Protein AF-A0A559MHY3-F1 (afdb_monomer_lite)

Sequence (145 aa):
MTWCYHDPTNRVDLQKSLLENWGFKCTCPVCTEEGFTGKDIKAQRNKHIAILNSTHKAEDTLFGQLNQLYGPPAKEVPRFEVYLACYKAAMYWLLSEFNLTLVLRFTKKALEALGFEIEGINESGGGKLVVRKRGVAVPELPRLW

pLDDT: mean 86.85, std 7.99, range [50.81, 94.81]

Organism: NCBI:txid215461

Structure (mmCIF, N/CA/C/O backbone):
data_AF-A0A559MHY3-F1
#
_entry.id   AF-A0A559MHY3-F1
#
loop_
_atom_site.group_PDB
_atom_site.id
_atom_site.type_symbol
_atom_site.label_atom_id
_atom_site.label_alt_id
_atom_site.label_comp_id
_atom_site.label_asym_id
_atom_site.label_entity_id
_atom_site.label_seq_id
_atom_site.pdbx_PDB_ins_code
_atom_site.Cartn_x
_atom_site.Cartn_y
_atom_site.Cartn_z
_atom_site.occupancy
_atom_site.B_iso_or_equiv
_atom_site.auth_seq_id
_atom_site.auth_comp_id
_atom_site.auth_asym_id
_atom_site.auth_atom_id
_atom_site.pdbx_PDB_model_num
ATOM 1 N N . MET A 1 1 ? -15.423 -12.630 -2.442 1.00 50.81 1 MET A N 1
ATOM 2 C CA . MET A 1 1 ? -14.836 -11.380 -2.967 1.00 50.81 1 MET A CA 1
ATOM 3 C C . MET A 1 1 ? -15.495 -10.250 -2.205 1.00 50.81 1 MET A C 1
ATOM 5 O O . MET A 1 1 ? -16.717 -10.208 -2.192 1.00 50.81 1 MET A O 1
ATOM 9 N N . THR A 1 2 ? -14.727 -9.436 -1.489 1.00 71.19 2 THR A N 1
ATOM 10 C CA . THR A 1 2 ? -15.275 -8.393 -0.609 1.00 71.19 2 THR A CA 1
ATOM 11 C C . THR A 1 2 ? -14.883 -7.041 -1.182 1.00 71.19 2 THR A C 1
ATOM 13 O O . THR A 1 2 ? -13.719 -6.845 -1.526 1.00 71.19 2 THR A O 1
ATOM 16 N N . TRP A 1 3 ? -15.852 -6.143 -1.330 1.00 77.38 3 TRP A N 1
ATOM 17 C CA . TRP A 1 3 ? -15.655 -4.823 -1.924 1.00 77.38 3 TRP A CA 1
ATOM 18 C C . TRP A 1 3 ? -15.380 -3.786 -0.835 1.00 77.38 3 TRP A C 1
ATOM 20 O O . TRP A 1 3 ? -15.936 -3.873 0.260 1.00 77.38 3 TRP A O 1
ATOM 30 N N . CYS A 1 4 ? -14.525 -2.808 -1.133 1.00 84.56 4 CYS A N 1
ATOM 31 C CA . CYS A 1 4 ? -14.375 -1.624 -0.295 1.00 84.56 4 CYS A CA 1
ATOM 32 C C . CYS A 1 4 ? -15.315 -0.535 -0.823 1.00 84.56 4 CYS A C 1
ATOM 34 O O . CYS A 1 4 ? -15.225 -0.165 -1.989 1.00 84.56 4 CYS A O 1
ATOM 36 N N . TYR A 1 5 ? -16.214 -0.031 0.024 1.00 85.94 5 TYR A N 1
ATOM 37 C CA . TYR A 1 5 ? -17.204 0.996 -0.344 1.00 85.94 5 TYR A CA 1
ATOM 38 C C . TYR A 1 5 ? -16.651 2.431 -0.289 1.00 85.94 5 TYR A C 1
ATOM 40 O O . TYR A 1 5 ? -17.396 3.402 -0.401 1.00 85.94 5 TYR A O 1
ATOM 48 N N . HIS A 1 6 ? -15.346 2.573 -0.077 1.00 87.00 6 HIS A N 1
ATOM 49 C CA . HIS A 1 6 ? -14.634 3.842 -0.017 1.00 87.00 6 HIS A CA 1
ATOM 50 C C . HIS A 1 6 ? -13.179 3.625 -0.448 1.00 87.00 6 HIS A C 1
ATOM 52 O O . HIS A 1 6 ? -12.722 2.482 -0.508 1.00 87.00 6 HIS A O 1
ATOM 58 N N . ASP A 1 7 ? -12.453 4.701 -0.741 1.00 85.81 7 ASP A N 1
ATOM 59 C CA . ASP A 1 7 ? -11.045 4.621 -1.124 1.00 85.81 7 ASP A CA 1
ATOM 60 C C . ASP A 1 7 ? -10.208 4.047 0.038 1.00 85.81 7 ASP A C 1
ATOM 62 O O . ASP A 1 7 ? -10.102 4.678 1.095 1.00 85.81 7 ASP A O 1
ATOM 66 N N . PRO A 1 8 ? -9.608 2.851 -0.116 1.00 85.56 8 PRO A N 1
ATOM 67 C CA . PRO A 1 8 ? -8.846 2.228 0.955 1.00 85.56 8 PRO A CA 1
ATOM 68 C C . PRO A 1 8 ? -7.450 2.848 1.142 1.00 85.56 8 PRO A C 1
ATOM 70 O O . PRO A 1 8 ? -6.751 2.478 2.086 1.00 85.56 8 PRO A O 1
ATOM 73 N N . THR A 1 9 ? -7.031 3.775 0.269 1.00 84.81 9 THR A N 1
ATOM 74 C CA . THR A 1 9 ? -5.782 4.539 0.417 1.00 84.81 9 THR A CA 1
ATOM 75 C C . THR A 1 9 ? -5.916 5.692 1.418 1.00 84.81 9 THR A C 1
ATOM 77 O O . THR A 1 9 ? -4.908 6.169 1.933 1.00 84.81 9 THR A O 1
ATOM 80 N N . ASN A 1 10 ? -7.143 6.102 1.765 1.00 84.38 10 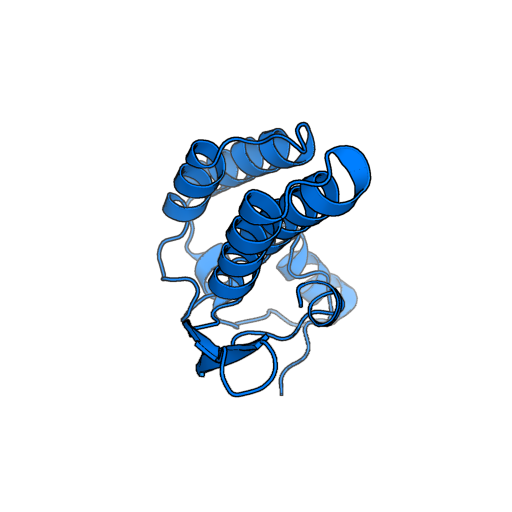ASN A N 1
ATOM 81 C CA . ASN A 1 10 ? -7.411 7.076 2.822 1.00 84.38 10 ASN A CA 1
ATOM 82 C C . ASN A 1 10 ? -7.996 6.376 4.059 1.00 84.38 10 ASN A C 1
ATOM 84 O O . ASN A 1 10 ? -9.198 6.414 4.325 1.00 84.38 10 ASN A O 1
ATOM 88 N N . ARG A 1 11 ? -7.132 5.721 4.844 1.00 80.31 11 ARG A N 1
ATOM 89 C CA . ARG A 1 11 ? -7.550 4.997 6.061 1.00 80.31 11 ARG A CA 1
ATOM 90 C C . ARG A 1 11 ? -8.150 5.893 7.137 1.00 80.31 11 ARG A C 1
ATOM 92 O O . ARG A 1 11 ? -8.984 5.419 7.909 1.00 80.31 11 ARG A O 1
ATOM 99 N N . VAL A 1 12 ? -7.712 7.152 7.199 1.00 77.31 12 VAL A N 1
ATOM 100 C CA . VAL A 1 12 ? -8.170 8.122 8.201 1.00 77.31 12 VAL A CA 1
ATOM 101 C C . VAL A 1 12 ? -9.663 8.379 8.023 1.00 77.31 12 VAL A C 1
ATOM 103 O O . VAL A 1 12 ? -10.419 8.281 8.990 1.00 77.31 12 VAL A O 1
ATOM 106 N N . ASP A 1 13 ? -10.091 8.614 6.783 1.00 85.38 13 ASP A N 1
ATOM 107 C CA . ASP A 1 13 ? -11.494 8.892 6.484 1.00 85.38 13 ASP A CA 1
ATOM 108 C C . ASP A 1 13 ? -12.322 7.628 6.248 1.00 85.38 13 ASP A C 1
ATOM 110 O O . ASP A 1 13 ? -13.536 7.671 6.426 1.00 85.38 13 ASP A O 1
ATOM 114 N N . LEU A 1 14 ? -11.704 6.485 5.925 1.00 88.31 14 LEU A N 1
ATOM 115 C CA . LEU A 1 14 ? -12.402 5.229 5.623 1.00 88.31 14 LEU A CA 1
ATOM 116 C C . LEU A 1 14 ? -13.436 4.842 6.687 1.00 88.31 14 LEU A C 1
ATOM 118 O O . LEU A 1 14 ? -14.603 4.635 6.371 1.00 88.31 14 LEU A O 1
ATOM 122 N N . GLN A 1 15 ? -13.033 4.748 7.956 1.00 87.81 15 GLN A N 1
ATOM 123 C CA . GLN A 1 15 ? -13.948 4.346 9.032 1.00 87.81 15 GLN A CA 1
ATOM 124 C C . GLN A 1 15 ? -15.062 5.361 9.267 1.00 87.81 15 GLN A C 1
ATOM 126 O O . GLN A 1 15 ? -16.218 4.978 9.443 1.00 87.81 15 GLN A O 1
ATOM 131 N N . LYS A 1 16 ? -14.707 6.647 9.255 1.00 89.81 16 LYS A N 1
ATOM 132 C CA . LYS A 1 16 ? -15.654 7.741 9.444 1.00 89.81 16 LYS A CA 1
ATOM 133 C C . LYS A 1 16 ? -16.697 7.744 8.324 1.00 89.81 16 LYS A C 1
ATOM 135 O O . LYS A 1 16 ? -17.889 7.712 8.601 1.00 89.81 16 LYS A O 1
ATOM 140 N N . SER A 1 17 ? -16.242 7.671 7.077 1.00 91.62 17 SER A N 1
ATOM 141 C CA . SER A 1 17 ? -17.078 7.647 5.877 1.00 91.62 17 SER A CA 1
ATOM 142 C C . SER A 1 17 ? -18.018 6.440 5.839 1.00 91.62 17 SER A C 1
ATOM 144 O O . SER A 1 17 ? -19.189 6.589 5.498 1.00 91.62 17 SER A O 1
ATOM 146 N N . LEU A 1 18 ? -17.548 5.247 6.222 1.00 91.75 18 LEU A N 1
ATOM 147 C CA . LEU A 1 18 ? -18.404 4.057 6.288 1.00 91.75 18 LEU A CA 1
ATOM 148 C C . LEU A 1 18 ? -19.482 4.180 7.370 1.00 91.75 18 LEU A C 1
ATOM 150 O O . LEU A 1 18 ? -20.630 3.806 7.137 1.00 91.75 18 LEU A O 1
ATOM 154 N N . LEU A 1 19 ? -19.145 4.749 8.527 1.00 91.25 19 LEU A N 1
ATOM 155 C CA . LEU A 1 19 ? -20.124 4.956 9.586 1.00 91.25 19 LEU A CA 1
ATOM 156 C C . LEU A 1 19 ? -21.164 6.017 9.200 1.00 91.25 19 LEU A C 1
ATOM 158 O O . LEU A 1 19 ? -22.356 5.776 9.358 1.00 91.25 19 LEU A O 1
ATOM 162 N N . GLU A 1 20 ? -20.723 7.163 8.677 1.00 93.81 20 GLU A N 1
ATOM 163 C CA . GLU A 1 20 ? -21.587 8.305 8.350 1.00 93.81 20 GLU A CA 1
ATOM 164 C C . GLU A 1 20 ? -22.473 8.048 7.123 1.00 93.81 20 GLU A C 1
ATOM 166 O O . GLU A 1 20 ? -23.655 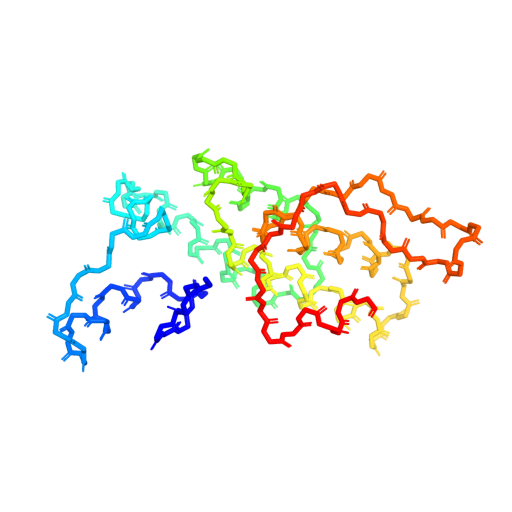8.378 7.149 1.00 93.81 20 GLU A O 1
ATOM 171 N N . ASN A 1 21 ? -21.930 7.436 6.063 1.00 94.00 21 ASN A N 1
ATOM 172 C CA . ASN A 1 21 ? -22.647 7.274 4.791 1.00 94.00 21 ASN A CA 1
ATOM 173 C C . ASN A 1 21 ? -23.324 5.907 4.635 1.00 94.00 21 ASN A C 1
ATOM 175 O O . ASN A 1 21 ? -24.292 5.789 3.888 1.00 94.00 21 ASN A O 1
ATOM 179 N N . TRP A 1 22 ? -22.815 4.871 5.309 1.00 92.88 22 TRP A N 1
ATOM 180 C CA . TRP A 1 22 ? -23.310 3.497 5.162 1.00 92.88 22 TRP A CA 1
ATOM 181 C C . TRP A 1 22 ? -23.856 2.897 6.462 1.00 92.88 22 TRP A C 1
ATOM 183 O O . TRP A 1 22 ? -24.418 1.803 6.436 1.00 92.88 22 TRP A O 1
ATOM 193 N N . GLY A 1 23 ? -23.710 3.587 7.598 1.00 94.00 23 GLY A N 1
ATOM 194 C CA . GLY A 1 23 ? -24.288 3.170 8.875 1.00 94.00 23 GLY A CA 1
ATOM 195 C C . GLY A 1 23 ? -23.608 1.965 9.529 1.00 94.00 23 GLY A C 1
ATOM 196 O O . GLY A 1 23 ? -24.201 1.351 10.414 1.00 94.00 23 GLY A O 1
ATOM 197 N N . PHE A 1 24 ? -22.384 1.598 9.127 1.00 92.50 24 PHE A N 1
ATOM 198 C CA . PHE A 1 24 ? -21.673 0.463 9.723 1.00 92.50 24 PHE A CA 1
ATOM 199 C C . PHE A 1 24 ? -20.200 0.753 10.015 1.00 92.50 24 PHE A C 1
ATOM 201 O O . PHE A 1 24 ? -19.535 1.535 9.339 1.00 92.50 24 PHE A O 1
ATOM 208 N N . LYS A 1 25 ? -19.665 0.051 11.019 1.00 91.12 25 LYS A N 1
ATOM 209 C CA . LYS A 1 25 ? -18.239 0.060 11.352 1.00 91.12 25 LYS A CA 1
ATOM 210 C C . LYS A 1 25 ? -17.553 -1.135 10.696 1.00 91.12 25 LYS A C 1
ATOM 212 O O . LYS A 1 25 ? -17.931 -2.278 10.947 1.00 91.12 25 LYS A O 1
ATOM 217 N N . CYS A 1 26 ? -16.541 -0.899 9.864 1.00 91.38 26 CYS A N 1
ATOM 218 C CA . CYS A 1 26 ? -15.820 -1.993 9.210 1.00 91.38 26 CYS A CA 1
ATOM 219 C C . CYS A 1 26 ? -14.836 -2.668 10.181 1.00 91.38 26 CYS A C 1
ATOM 221 O O . CYS A 1 26 ? -14.113 -1.992 10.910 1.00 91.38 26 CYS A O 1
ATOM 223 N N . THR A 1 27 ? -14.789 -3.998 10.173 1.00 92.06 27 THR A N 1
ATOM 224 C CA . THR A 1 27 ? -13.908 -4.814 11.030 1.00 92.06 27 THR A CA 1
ATOM 225 C C . THR A 1 27 ? -12.857 -5.586 10.232 1.00 92.06 27 THR A C 1
ATOM 227 O O . THR A 1 27 ? -12.213 -6.499 10.751 1.00 92.06 27 THR A O 1
ATOM 230 N N . CYS A 1 28 ? -12.664 -5.245 8.953 1.00 91.38 28 CYS A N 1
ATOM 231 C CA . CYS A 1 28 ? -11.669 -5.917 8.123 1.00 91.38 28 CYS A CA 1
ATOM 232 C C . CYS A 1 28 ? -10.248 -5.730 8.695 1.00 91.38 28 CYS A C 1
ATOM 234 O O . CYS A 1 28 ? -10.012 -4.777 9.444 1.00 91.38 28 CYS A O 1
ATOM 236 N N . PRO A 1 29 ? -9.276 -6.586 8.329 1.00 91.19 29 PRO A N 1
ATOM 237 C CA . PRO A 1 29 ? -7.919 -6.514 8.876 1.00 91.19 29 PRO A CA 1
ATOM 238 C C . PRO A 1 29 ? -7.265 -5.128 8.765 1.00 91.19 29 PRO A C 1
ATOM 240 O O . PRO A 1 29 ? -6.577 -4.704 9.684 1.00 91.19 29 PRO A O 1
ATOM 243 N N . VAL A 1 30 ? -7.541 -4.389 7.686 1.00 91.31 30 VAL A N 1
ATOM 244 C CA . VAL A 1 30 ? -7.042 -3.019 7.454 1.00 91.31 30 VAL A CA 1
ATOM 245 C C . VAL A 1 30 ? -7.602 -2.042 8.483 1.00 91.31 30 VAL A C 1
ATOM 247 O O . VAL A 1 30 ? -6.853 -1.301 9.112 1.00 91.31 30 VAL A O 1
ATOM 250 N N . CYS A 1 31 ? -8.918 -2.056 8.683 1.00 91.00 31 CYS A N 1
ATOM 251 C CA . CYS A 1 31 ? -9.580 -1.186 9.646 1.00 91.00 31 CYS A CA 1
ATOM 252 C C . CYS A 1 31 ? -9.252 -1.550 11.095 1.00 91.00 31 CYS A C 1
ATOM 254 O O . CYS A 1 31 ? -9.148 -0.672 11.948 1.00 91.00 31 CYS A O 1
ATOM 256 N N . THR A 1 32 ? -9.083 -2.841 11.364 1.00 91.88 32 THR A N 1
ATOM 257 C CA . THR A 1 32 ? -8.688 -3.355 12.673 1.00 91.88 32 THR A CA 1
ATOM 258 C C . THR A 1 32 ? -7.261 -2.919 13.013 1.00 91.88 32 THR A C 1
ATOM 260 O O . THR A 1 32 ? -7.038 -2.362 14.083 1.00 91.88 32 THR A O 1
ATOM 263 N N . GLU A 1 33 ? -6.311 -3.075 12.086 1.00 92.75 33 GLU A N 1
ATOM 264 C CA . GLU A 1 33 ? -4.924 -2.611 12.243 1.00 92.75 33 GLU A CA 1
ATOM 265 C C . GLU A 1 33 ? -4.848 -1.098 12.474 1.00 92.75 33 GLU A C 1
ATOM 267 O O . GLU A 1 33 ? -4.189 -0.636 13.407 1.00 92.75 33 GLU A O 1
ATOM 272 N N . GLU A 1 34 ? -5.601 -0.327 11.690 1.00 91.19 34 GLU A N 1
ATOM 273 C CA . GLU A 1 34 ? -5.687 1.122 11.847 1.00 91.19 34 GLU A CA 1
ATOM 274 C C . GLU A 1 34 ? -6.252 1.509 13.226 1.00 91.19 34 GLU A C 1
ATOM 276 O O . GLU A 1 34 ? -5.787 2.468 13.842 1.00 91.19 34 GLU A O 1
ATOM 281 N N . GLY A 1 35 ? -7.226 0.758 13.747 1.00 90.00 35 GLY A N 1
ATOM 282 C CA . GLY A 1 35 ? -7.815 0.982 15.069 1.00 90.00 35 GLY A CA 1
ATOM 283 C C . GLY A 1 35 ? -6.843 0.767 16.235 1.00 90.00 35 GLY A C 1
ATOM 284 O O . GLY A 1 35 ? -6.935 1.480 17.232 1.00 90.00 35 GLY A O 1
ATOM 285 N N . PHE A 1 36 ? -5.898 -0.168 16.100 1.00 90.88 36 PHE A N 1
ATOM 286 C CA . PHE A 1 36 ? -4.881 -0.461 17.120 1.00 90.88 36 PHE A CA 1
ATOM 287 C C . PHE A 1 36 ? -3.582 0.339 16.952 1.00 90.88 36 PHE A C 1
ATOM 289 O O . PHE A 1 36 ? -2.763 0.386 17.869 1.00 90.88 36 PHE A O 1
ATOM 296 N N . THR A 1 37 ? -3.378 0.984 15.803 1.00 92.06 37 THR A N 1
ATOM 297 C CA . THR A 1 37 ? -2.167 1.769 15.539 1.00 92.06 37 THR A CA 1
ATOM 298 C C . THR A 1 37 ? -2.143 3.042 16.394 1.00 92.06 37 THR A C 1
ATOM 300 O O . THR A 1 37 ? -3.082 3.838 16.382 1.00 92.06 37 THR A O 1
ATOM 303 N N . GLY A 1 38 ? -1.048 3.271 17.126 1.00 94.00 38 GLY A N 1
ATOM 304 C CA . GLY A 1 38 ? -0.872 4.461 17.965 1.00 94.00 38 GLY A CA 1
ATOM 305 C C . GLY A 1 38 ? -0.783 5.766 17.162 1.00 94.00 38 GLY A C 1
ATOM 306 O O . GLY A 1 38 ? -0.299 5.780 16.029 1.00 94.00 38 GLY A O 1
ATOM 307 N N . LYS A 1 39 ? -1.216 6.886 17.761 1.00 93.12 39 LYS A N 1
ATOM 308 C CA . LYS A 1 39 ? -1.265 8.209 17.103 1.00 93.12 39 LYS A CA 1
ATOM 309 C C . LYS A 1 39 ? 0.083 8.641 16.510 1.00 93.12 39 LYS A C 1
ATOM 311 O O . LYS A 1 39 ? 0.103 9.165 15.400 1.00 93.12 39 LYS A O 1
ATOM 316 N N . ASP A 1 40 ? 1.190 8.365 17.198 1.00 94.81 40 ASP A N 1
ATOM 317 C CA . ASP A 1 40 ? 2.533 8.740 16.734 1.00 94.81 40 ASP A CA 1
ATOM 318 C C . ASP A 1 40 ? 2.936 7.997 15.457 1.00 94.81 40 ASP A C 1
ATOM 320 O O . ASP A 1 40 ? 3.486 8.594 14.532 1.00 94.81 40 ASP A O 1
ATOM 324 N N . ILE A 1 41 ? 2.607 6.704 15.362 1.00 94.81 41 ILE A N 1
ATOM 325 C CA . ILE A 1 41 ? 2.864 5.902 14.160 1.00 94.81 41 ILE A CA 1
ATOM 326 C C . ILE A 1 41 ? 2.009 6.402 12.997 1.00 94.81 41 ILE A C 1
ATOM 328 O O . ILE A 1 41 ? 2.517 6.551 11.887 1.00 94.81 41 ILE A O 1
ATOM 332 N N . LYS A 1 42 ? 0.737 6.744 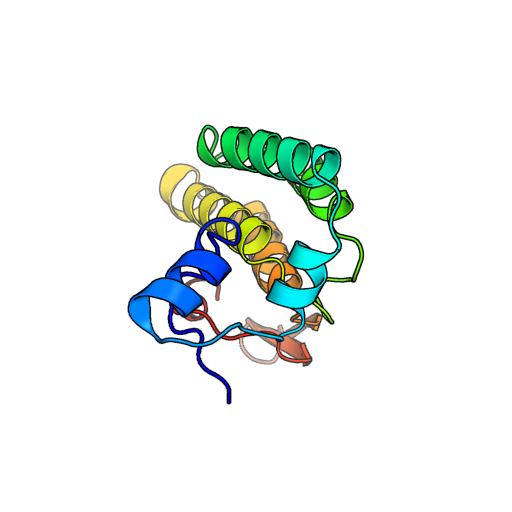13.243 1.00 92.50 42 LYS A N 1
ATOM 333 C CA . LYS A 1 42 ? -0.131 7.344 12.215 1.00 92.50 42 LYS A CA 1
ATOM 334 C C . LYS A 1 42 ? 0.424 8.674 11.707 1.00 92.50 42 LYS A C 1
ATOM 336 O O . LYS A 1 42 ? 0.480 8.895 10.500 1.00 92.50 42 LYS A O 1
ATOM 341 N N . ALA A 1 43 ? 0.886 9.539 12.610 1.00 92.06 43 ALA A N 1
ATOM 342 C CA . ALA A 1 43 ? 1.504 10.811 12.242 1.00 92.06 43 ALA A CA 1
ATOM 343 C C . ALA A 1 43 ? 2.766 10.600 11.389 1.00 92.06 43 ALA A C 1
ATOM 345 O O . ALA A 1 43 ? 2.955 11.277 10.377 1.00 92.06 43 ALA A O 1
ATOM 346 N N . GLN A 1 44 ? 3.596 9.615 11.743 1.00 93.56 44 GLN A N 1
ATOM 347 C CA . GLN A 1 44 ? 4.761 9.241 10.945 1.00 93.56 44 GLN A CA 1
ATOM 348 C C . GLN A 1 44 ? 4.367 8.693 9.570 1.00 93.56 44 GLN A C 1
ATOM 350 O O . GLN A 1 44 ? 4.970 9.110 8.580 1.00 93.56 44 GLN A O 1
ATOM 355 N N . ARG A 1 45 ? 3.350 7.822 9.469 1.00 92.50 45 ARG A N 1
ATOM 356 C CA . ARG A 1 45 ? 2.848 7.320 8.174 1.00 92.50 45 ARG A CA 1
ATOM 357 C C . ARG A 1 45 ? 2.425 8.483 7.288 1.00 92.50 45 ARG A C 1
ATOM 359 O O . ARG A 1 45 ? 2.923 8.602 6.173 1.00 92.50 45 ARG A O 1
ATOM 366 N N . ASN A 1 46 ? 1.603 9.388 7.817 1.00 89.69 46 ASN A N 1
ATOM 367 C CA . ASN A 1 46 ? 1.118 10.559 7.088 1.00 89.69 46 ASN A CA 1
ATOM 368 C C . ASN A 1 46 ? 2.264 11.455 6.609 1.00 89.69 46 ASN A C 1
ATOM 370 O O . ASN A 1 46 ? 2.245 11.913 5.468 1.00 89.69 46 ASN A O 1
ATOM 374 N N . LYS A 1 47 ? 3.298 11.657 7.436 1.00 91.00 47 LYS A N 1
ATOM 375 C CA . LYS A 1 47 ? 4.497 12.409 7.045 1.00 91.00 47 LYS A CA 1
ATOM 376 C C . LYS A 1 47 ? 5.230 11.748 5.874 1.00 91.00 47 LYS A C 1
ATOM 378 O O . LYS A 1 47 ? 5.558 12.432 4.909 1.00 91.00 47 LYS A O 1
ATOM 383 N N . HIS A 1 48 ? 5.469 10.438 5.931 1.00 90.06 48 HIS A N 1
ATOM 384 C CA . HIS A 1 48 ? 6.143 9.719 4.844 1.00 90.06 48 HIS A CA 1
ATOM 385 C C . HIS A 1 48 ? 5.295 9.710 3.570 1.00 90.06 48 HIS A C 1
ATOM 387 O O . HIS A 1 48 ? 5.817 9.970 2.493 1.00 90.06 48 HIS A O 1
ATOM 393 N N . ILE A 1 49 ? 3.983 9.491 3.686 1.00 88.12 49 ILE A N 1
ATOM 394 C CA . ILE A 1 49 ? 3.048 9.547 2.555 1.00 88.12 49 ILE A CA 1
ATOM 395 C C . ILE A 1 49 ? 3.056 10.939 1.913 1.00 88.12 49 ILE A C 1
ATOM 397 O O . ILE A 1 49 ? 3.090 11.040 0.690 1.00 88.12 49 ILE A O 1
ATOM 401 N N . ALA A 1 50 ? 3.068 12.012 2.707 1.00 87.62 50 ALA A N 1
ATOM 402 C CA . ALA A 1 50 ? 3.149 13.376 2.190 1.00 87.62 50 ALA A CA 1
ATOM 403 C C . ALA A 1 50 ? 4.450 13.617 1.405 1.00 87.62 50 ALA A C 1
ATOM 405 O O . ALA A 1 50 ? 4.403 14.199 0.324 1.00 87.62 50 ALA A O 1
ATOM 406 N N . ILE A 1 51 ? 5.587 13.117 1.904 1.00 87.94 51 ILE A N 1
ATOM 407 C CA . ILE A 1 51 ? 6.879 13.178 1.200 1.00 87.94 51 ILE A CA 1
ATOM 408 C C . ILE A 1 51 ? 6.820 12.374 -0.108 1.00 87.94 51 ILE A C 1
ATOM 410 O O . ILE A 1 51 ? 7.195 12.876 -1.161 1.00 87.94 51 ILE A O 1
ATOM 414 N N . LEU A 1 52 ? 6.309 11.142 -0.080 1.00 84.75 52 LEU A N 1
ATOM 415 C CA . LEU A 1 52 ? 6.190 10.303 -1.280 1.00 84.75 52 LEU A CA 1
ATOM 416 C C . LEU A 1 52 ? 5.239 10.907 -2.323 1.00 84.75 52 LEU A C 1
ATOM 418 O O . LEU A 1 52 ? 5.456 10.770 -3.522 1.00 84.75 52 LEU A O 1
ATOM 422 N N . ASN A 1 53 ? 4.183 11.590 -1.883 1.00 78.75 53 ASN A N 1
ATOM 423 C CA . ASN A 1 53 ? 3.264 12.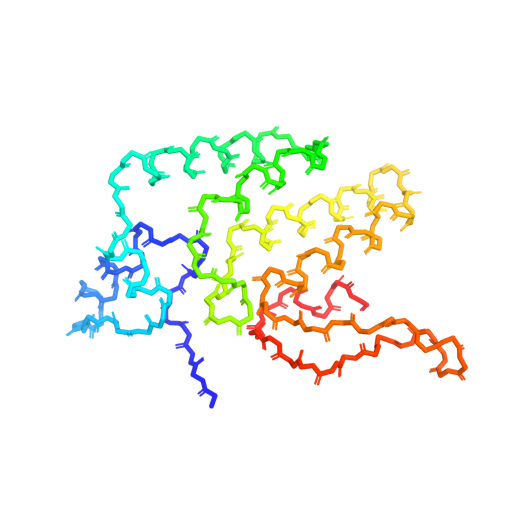275 -2.784 1.00 78.75 53 ASN A CA 1
ATOM 424 C C . ASN A 1 53 ? 3.852 13.567 -3.367 1.00 78.75 53 ASN A C 1
ATOM 426 O O . ASN A 1 53 ? 3.408 13.971 -4.439 1.00 78.75 53 ASN A O 1
ATOM 430 N N . SER A 1 54 ? 4.826 14.203 -2.706 1.00 82.31 54 SER A N 1
ATOM 431 C CA . SER A 1 54 ? 5.496 15.402 -3.226 1.00 82.31 54 SER A CA 1
ATOM 432 C C . SER A 1 54 ? 6.671 15.090 -4.155 1.00 82.31 54 SER A C 1
ATOM 434 O O . SER A 1 54 ? 7.056 15.950 -4.945 1.00 82.31 54 SER A O 1
ATOM 436 N N . THR A 1 55 ? 7.224 13.872 -4.112 1.00 79.81 55 THR A N 1
ATOM 437 C CA . THR A 1 55 ? 8.289 13.439 -5.025 1.00 79.81 55 THR A CA 1
ATOM 438 C C . THR A 1 55 ? 7.988 12.107 -5.707 1.00 79.81 55 THR A C 1
ATOM 440 O O . THR A 1 55 ? 7.966 11.040 -5.100 1.00 79.81 55 THR A O 1
ATOM 443 N N . HIS A 1 56 ? 7.862 12.145 -7.033 1.00 71.38 56 HIS A N 1
ATOM 444 C CA . HIS A 1 56 ? 7.771 10.934 -7.854 1.00 71.38 56 HIS A CA 1
ATOM 445 C C . HIS A 1 56 ? 9.114 10.197 -8.003 1.00 71.38 56 HIS A C 1
ATOM 447 O O . HIS A 1 56 ? 9.139 9.050 -8.444 1.00 71.38 56 HIS A O 1
ATOM 453 N N . LYS A 1 57 ? 10.224 10.837 -7.601 1.00 69.88 57 LYS A N 1
ATOM 454 C CA . LYS A 1 57 ? 11.585 10.276 -7.574 1.00 69.88 57 LYS A CA 1
ATOM 455 C C . LYS A 1 57 ? 11.968 9.722 -6.201 1.00 69.88 57 LYS A C 1
ATOM 457 O O . LYS A 1 57 ? 13.155 9.593 -5.917 1.00 69.88 57 LYS A O 1
ATOM 462 N N . ALA A 1 58 ? 10.994 9.458 -5.330 1.00 68.31 58 ALA A N 1
ATOM 463 C CA . ALA A 1 58 ? 11.270 8.963 -3.992 1.00 68.31 58 ALA A CA 1
ATOM 464 C C . ALA A 1 58 ? 12.233 7.766 -4.016 1.00 68.31 58 ALA A C 1
ATOM 466 O O . ALA A 1 58 ? 12.048 6.802 -4.763 1.00 68.31 58 ALA A O 1
ATOM 467 N N . GLU A 1 59 ? 13.275 7.853 -3.196 1.00 74.00 59 GLU A N 1
ATOM 468 C CA . GLU A 1 59 ? 14.259 6.791 -3.062 1.00 74.00 59 GLU A CA 1
ATOM 469 C C . GLU A 1 59 ? 13.651 5.556 -2.399 1.00 74.00 59 GLU A C 1
ATOM 471 O O . GLU A 1 59 ? 12.712 5.631 -1.603 1.00 74.00 59 GLU A O 1
ATOM 476 N N . ASP A 1 60 ? 14.250 4.403 -2.683 1.00 76.75 60 ASP A N 1
ATOM 477 C CA . ASP A 1 60 ? 13.816 3.110 -2.157 1.00 76.75 60 ASP A CA 1
ATOM 478 C C . ASP A 1 60 ? 13.774 3.062 -0.617 1.00 76.75 60 ASP A C 1
ATOM 480 O O . ASP A 1 60 ? 12.977 2.339 -0.013 1.00 76.75 60 ASP A O 1
ATOM 484 N N . THR A 1 61 ? 14.613 3.884 0.012 1.00 84.06 61 THR A N 1
ATOM 485 C CA . THR A 1 61 ? 14.730 4.078 1.458 1.00 84.06 61 THR A CA 1
ATOM 486 C C . THR A 1 61 ? 13.440 4.613 2.079 1.00 84.06 61 THR A C 1
ATOM 488 O O . THR A 1 61 ? 13.001 4.085 3.101 1.00 84.06 61 THR A O 1
ATOM 491 N N . LEU A 1 62 ? 12.778 5.585 1.443 1.00 85.62 62 LEU A N 1
ATOM 492 C CA . LEU A 1 62 ? 11.525 6.177 1.929 1.00 85.62 62 LEU A CA 1
ATOM 493 C C . LEU A 1 62 ? 10.378 5.162 1.914 1.00 85.62 62 LEU A C 1
ATOM 495 O O . LEU A 1 62 ? 9.584 5.099 2.854 1.00 85.62 62 LEU A O 1
ATOM 499 N N . PHE A 1 63 ? 10.318 4.323 0.876 1.00 86.31 63 PHE A N 1
ATOM 500 C CA . PHE A 1 63 ? 9.359 3.221 0.816 1.00 86.31 63 PHE A CA 1
ATOM 501 C C . PHE A 1 63 ? 9.621 2.201 1.919 1.00 86.31 63 PHE A C 1
ATOM 503 O O . PHE A 1 63 ? 8.681 1.772 2.581 1.00 86.31 63 PHE A O 1
ATOM 510 N N . GLY A 1 64 ? 10.888 1.843 2.150 1.00 86.25 64 GLY A N 1
ATOM 511 C CA . GLY A 1 64 ? 11.286 0.957 3.244 1.00 86.25 64 GLY A CA 1
ATOM 512 C C . GLY A 1 64 ? 10.865 1.492 4.615 1.00 86.25 64 GLY A C 1
ATOM 513 O O . GLY A 1 64 ? 10.260 0.755 5.392 1.00 86.25 64 GLY A O 1
ATOM 514 N N . GLN A 1 65 ? 11.108 2.779 4.876 1.00 90.12 65 GLN A N 1
ATOM 515 C CA . GLN A 1 65 ? 10.711 3.454 6.114 1.00 90.12 65 GLN A CA 1
ATOM 516 C C . GLN A 1 65 ? 9.193 3.447 6.305 1.00 90.12 65 GLN A C 1
ATOM 518 O O . GLN A 1 65 ? 8.714 3.017 7.351 1.00 90.12 65 GLN A O 1
ATOM 523 N N . LEU A 1 66 ? 8.418 3.830 5.283 1.00 90.50 66 LEU A N 1
ATOM 524 C CA . LEU A 1 66 ? 6.957 3.765 5.354 1.00 90.50 66 LEU A CA 1
ATOM 525 C C . LEU A 1 66 ? 6.478 2.330 5.622 1.00 90.50 66 LEU A C 1
ATOM 527 O O . LEU A 1 66 ? 5.593 2.109 6.444 1.00 90.50 66 LEU A O 1
ATOM 531 N N . ASN A 1 67 ? 7.087 1.345 4.966 1.00 89.69 67 ASN A N 1
ATOM 532 C CA . ASN A 1 67 ? 6.724 -0.062 5.084 1.00 89.69 67 ASN A CA 1
ATOM 533 C C . ASN A 1 67 ? 6.985 -0.636 6.493 1.00 89.69 67 ASN A C 1
ATOM 535 O O . ASN A 1 67 ? 6.280 -1.556 6.911 1.00 89.69 67 ASN A O 1
ATOM 539 N N . GLN A 1 68 ? 7.964 -0.097 7.227 1.00 91.06 68 GLN A N 1
ATOM 540 C CA . GLN A 1 68 ? 8.271 -0.468 8.618 1.00 91.06 68 GLN A CA 1
ATOM 541 C C . GLN A 1 68 ? 7.265 0.090 9.628 1.00 91.06 68 GLN A C 1
ATOM 543 O O . GLN A 1 68 ? 7.138 -0.447 10.724 1.00 91.06 68 GLN A O 1
ATOM 548 N N . LEU A 1 69 ? 6.514 1.132 9.265 1.00 92.88 69 LEU A N 1
ATOM 549 C CA . LEU A 1 69 ? 5.485 1.707 10.133 1.00 92.88 69 LEU A CA 1
ATOM 550 C C . LEU A 1 69 ? 4.219 0.846 10.211 1.00 92.88 69 LEU A C 1
ATOM 552 O O . LEU A 1 69 ? 3.301 1.195 10.951 1.00 92.88 69 LEU A O 1
ATOM 556 N N . TYR A 1 70 ? 4.137 -0.245 9.447 1.00 92.12 70 TYR A N 1
ATOM 557 C CA . TYR A 1 70 ? 3.041 -1.213 9.473 1.00 92.12 70 TYR A CA 1
ATOM 558 C C . TYR A 1 70 ? 3.437 -2.446 10.277 1.00 92.12 70 TYR A C 1
ATOM 560 O O . TYR A 1 70 ? 4.458 -3.064 9.978 1.00 92.12 70 TYR A O 1
ATOM 568 N N . GLY A 1 71 ? 2.609 -2.822 11.258 1.00 89.62 71 GLY A N 1
ATOM 569 C CA . GLY A 1 71 ? 2.878 -3.978 12.116 1.00 89.62 71 GLY A CA 1
ATOM 570 C C . GLY A 1 71 ? 2.768 -5.303 11.351 1.00 89.62 71 GLY A C 1
ATOM 571 O O . GLY A 1 71 ? 3.787 -5.942 11.092 1.00 89.62 71 GLY A O 1
ATOM 572 N N . PRO A 1 72 ? 1.556 -5.724 10.944 1.00 92.81 72 PRO A N 1
ATOM 573 C CA . PRO A 1 72 ? 1.371 -6.963 10.192 1.00 92.81 72 PRO A CA 1
ATOM 574 C C . PRO A 1 72 ? 1.947 -6.871 8.772 1.00 92.81 72 PRO A C 1
ATOM 576 O O . PRO A 1 72 ? 1.883 -5.801 8.154 1.00 92.81 72 PRO A O 1
ATOM 579 N N . PRO A 1 73 ? 2.472 -7.970 8.201 1.00 93.12 73 PRO A N 1
ATOM 580 C CA . PRO A 1 73 ? 2.991 -7.985 6.836 1.00 93.12 73 PRO A CA 1
ATOM 581 C C . PRO A 1 73 ? 1.884 -7.736 5.796 1.00 93.12 73 PRO A C 1
ATOM 583 O O . PRO A 1 73 ? 0.714 -8.049 6.013 1.00 93.12 73 PRO A O 1
ATOM 586 N N . ALA A 1 74 ? 2.261 -7.228 4.618 1.00 94.00 74 ALA A N 1
ATOM 587 C CA . ALA A 1 74 ? 1.314 -6.856 3.556 1.00 94.00 74 ALA A CA 1
ATOM 588 C C . ALA A 1 74 ? 0.423 -8.017 3.063 1.00 94.00 74 ALA A C 1
ATOM 590 O O . ALA A 1 74 ? -0.720 -7.808 2.665 1.00 94.00 74 ALA A O 1
ATOM 591 N N . LYS A 1 75 ? 0.926 -9.258 3.145 1.00 92.19 75 LYS A N 1
ATOM 592 C CA . LYS A 1 75 ? 0.190 -10.494 2.816 1.00 92.19 75 LYS A CA 1
ATOM 593 C C . LYS A 1 75 ? -0.979 -10.813 3.760 1.00 92.19 75 LYS A C 1
ATOM 595 O O . LYS A 1 75 ? -1.780 -11.694 3.439 1.00 92.19 75 LYS A O 1
ATOM 600 N N . GLU A 1 76 ? -1.016 -10.170 4.927 1.00 92.75 76 GLU A N 1
ATOM 601 C CA . GLU A 1 76 ? -2.059 -10.290 5.955 1.00 92.75 76 GLU A CA 1
ATOM 602 C C . GLU A 1 76 ? -2.907 -9.017 6.015 1.00 92.75 76 GLU A C 1
ATOM 604 O O . GLU A 1 76 ? -4.135 -9.093 6.027 1.00 92.75 76 GLU A O 1
ATOM 609 N N . VAL A 1 77 ? -2.256 -7.849 5.995 1.00 93.44 77 VAL A N 1
ATOM 610 C CA . VAL A 1 77 ? -2.916 -6.540 5.960 1.00 93.44 77 VAL A CA 1
ATOM 611 C C . VAL A 1 77 ? -2.368 -5.726 4.785 1.00 93.44 77 VAL A C 1
ATOM 613 O O . VAL A 1 77 ? -1.268 -5.178 4.891 1.00 93.44 77 VAL A O 1
ATOM 616 N N . PRO A 1 78 ? -3.122 -5.611 3.676 1.00 93.38 78 PRO A N 1
ATOM 617 C CA . PRO A 1 78 ? -2.721 -4.828 2.512 1.00 93.38 78 PRO A CA 1
ATOM 618 C C . PRO A 1 78 ? -2.375 -3.379 2.873 1.00 93.38 78 PRO A C 1
ATOM 620 O O . PRO A 1 78 ? -3.008 -2.752 3.728 1.00 93.38 78 PRO A O 1
ATOM 623 N N . ARG A 1 79 ? -1.364 -2.837 2.197 1.00 92.94 79 ARG A N 1
ATOM 624 C CA . ARG A 1 79 ? -0.764 -1.518 2.434 1.00 92.94 79 ARG A CA 1
ATOM 625 C C . ARG A 1 79 ? -1.052 -0.609 1.243 1.00 92.94 79 ARG A C 1
ATOM 627 O O . ARG A 1 79 ? -0.168 -0.323 0.441 1.00 92.94 79 ARG A O 1
ATOM 634 N N . PHE A 1 80 ? -2.311 -0.199 1.110 1.00 91.31 80 PHE A N 1
ATOM 635 C CA . PHE A 1 80 ? -2.808 0.566 -0.040 1.00 91.31 80 PHE A CA 1
ATOM 636 C C . PHE A 1 80 ? -2.028 1.859 -0.306 1.00 91.31 80 PHE A C 1
ATOM 638 O O . PHE A 1 80 ? -1.809 2.221 -1.457 1.00 91.31 80 PHE A O 1
ATOM 645 N N . GLU A 1 81 ? -1.544 2.526 0.735 1.00 89.44 81 GLU A N 1
ATOM 646 C CA . GLU A 1 81 ? -0.769 3.762 0.610 1.00 89.44 81 GLU A CA 1
ATOM 647 C C . GLU A 1 81 ? 0.642 3.504 0.072 1.00 89.44 81 GLU A C 1
ATOM 649 O O . GLU A 1 81 ? 1.131 4.248 -0.778 1.00 89.44 81 GLU A O 1
ATOM 654 N N . VAL A 1 82 ? 1.271 2.405 0.508 1.00 91.25 82 VAL A N 1
ATOM 655 C CA . VAL A 1 82 ? 2.555 1.938 -0.040 1.00 91.25 82 VAL A CA 1
ATOM 656 C C . VAL A 1 82 ? 2.373 1.524 -1.499 1.00 91.25 82 VAL A C 1
ATOM 658 O O . VAL A 1 82 ? 3.176 1.911 -2.344 1.00 91.25 82 VAL A O 1
ATOM 661 N N . TYR A 1 83 ? 1.297 0.792 -1.806 1.00 92.19 83 TYR A N 1
ATOM 662 C CA . TYR A 1 83 ? 0.924 0.442 -3.176 1.00 92.19 83 TYR A CA 1
ATOM 663 C C . TYR A 1 83 ? 0.823 1.687 -4.059 1.00 92.19 83 TYR A C 1
ATOM 665 O O . TYR A 1 83 ? 1.491 1.751 -5.088 1.00 92.19 83 TYR A O 1
ATOM 673 N N . LEU A 1 84 ? 0.038 2.686 -3.644 1.00 89.56 84 LEU A N 1
ATOM 674 C CA . LEU A 1 84 ? -0.207 3.881 -4.445 1.00 89.56 84 LEU A CA 1
ATOM 675 C C . LEU A 1 84 ? 1.088 4.658 -4.698 1.00 89.56 84 LEU A C 1
ATOM 677 O O . LEU A 1 84 ? 1.328 5.119 -5.813 1.00 89.56 84 LEU A O 1
ATOM 681 N N . ALA A 1 85 ? 1.940 4.784 -3.681 1.00 88.62 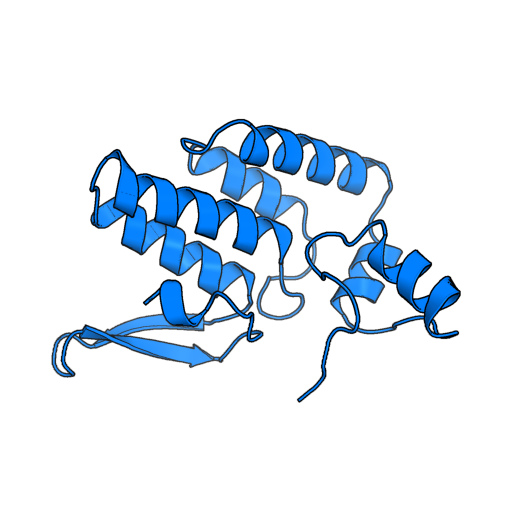85 ALA A N 1
ATOM 682 C CA . ALA A 1 85 ? 3.221 5.459 -3.822 1.00 88.62 85 ALA A CA 1
ATOM 683 C C . ALA A 1 85 ? 4.161 4.703 -4.784 1.00 88.62 85 ALA A C 1
ATOM 685 O O . ALA A 1 85 ? 4.746 5.316 -5.677 1.00 88.62 85 ALA A O 1
ATOM 686 N N . CYS A 1 86 ? 4.269 3.374 -4.653 1.00 90.38 86 CYS A N 1
ATOM 687 C CA . CYS A 1 86 ? 5.079 2.542 -5.548 1.00 90.38 86 CYS A CA 1
ATOM 688 C C . CYS A 1 86 ? 4.542 2.575 -6.987 1.00 90.38 86 CYS A C 1
ATOM 690 O O . CYS A 1 86 ? 5.320 2.692 -7.929 1.00 90.38 86 CYS A O 1
ATOM 692 N N . TYR A 1 87 ? 3.220 2.531 -7.164 1.00 91.12 87 TYR A N 1
ATOM 693 C CA . TYR A 1 87 ? 2.569 2.659 -8.467 1.00 91.12 87 TYR A CA 1
ATOM 694 C C . TYR A 1 87 ? 2.906 4.000 -9.129 1.00 91.12 87 TYR A C 1
ATOM 696 O O . TYR A 1 87 ? 3.351 4.025 -10.274 1.00 91.12 87 TYR A O 1
ATOM 704 N N . LYS A 1 88 ? 2.777 5.122 -8.406 1.00 89.75 88 LYS A N 1
ATOM 705 C CA . LYS A 1 88 ? 3.143 6.450 -8.928 1.00 89.75 88 LYS A CA 1
ATOM 706 C C . LYS A 1 88 ? 4.616 6.521 -9.338 1.00 89.75 88 LYS A C 1
ATOM 708 O O . LYS A 1 88 ? 4.916 7.076 -10.392 1.00 89.75 88 LYS A O 1
ATOM 713 N N . ALA A 1 89 ? 5.519 5.939 -8.546 1.00 90.19 89 ALA A N 1
ATOM 714 C CA . ALA A 1 89 ? 6.936 5.860 -8.894 1.00 90.19 89 ALA A CA 1
ATOM 715 C C . ALA A 1 89 ? 7.160 5.020 -10.164 1.00 90.19 89 ALA A C 1
ATOM 717 O O . ALA A 1 89 ? 7.857 5.466 -11.072 1.00 90.19 89 ALA A O 1
ATOM 718 N N . ALA A 1 90 ? 6.530 3.845 -10.277 1.00 90.12 90 ALA A N 1
ATOM 719 C CA . ALA A 1 90 ? 6.611 3.013 -11.478 1.00 90.12 90 ALA A CA 1
ATOM 720 C C . ALA A 1 90 ? 6.128 3.771 -12.726 1.00 90.12 90 ALA A C 1
ATOM 722 O O . ALA A 1 90 ? 6.827 3.797 -13.737 1.00 90.12 90 ALA A O 1
ATOM 723 N N . MET A 1 91 ? 4.987 4.460 -12.635 1.00 90.38 91 MET A N 1
ATOM 724 C CA . MET A 1 91 ? 4.454 5.261 -13.740 1.00 90.38 91 MET A CA 1
ATOM 725 C C . MET A 1 91 ? 5.368 6.430 -14.114 1.00 90.38 91 MET A C 1
ATOM 727 O O . MET A 1 91 ? 5.542 6.703 -15.298 1.00 90.38 91 MET A O 1
ATOM 731 N N . TYR A 1 92 ? 5.992 7.093 -13.137 1.00 90.25 92 TYR A N 1
ATOM 732 C CA . TYR A 1 92 ? 6.977 8.142 -13.402 1.00 90.25 92 TYR A CA 1
ATOM 733 C C . TYR A 1 92 ? 8.175 7.608 -14.195 1.00 90.25 92 TYR A C 1
ATOM 735 O O . TYR A 1 92 ? 8.547 8.174 -15.223 1.00 90.25 92 TYR A O 1
ATOM 743 N N . TRP A 1 93 ? 8.758 6.490 -13.754 1.00 89.69 93 TRP A N 1
ATOM 744 C CA . TRP A 1 93 ? 9.898 5.883 -14.442 1.00 89.69 93 TRP A CA 1
ATOM 745 C C . TRP A 1 93 ? 9.534 5.324 -15.817 1.00 89.69 93 TRP A C 1
ATOM 747 O O . TRP A 1 93 ? 10.403 5.275 -16.680 1.00 89.69 93 TRP A O 1
ATOM 757 N N . LEU A 1 94 ? 8.279 4.929 -16.036 1.00 90.25 94 LEU A N 1
ATOM 758 C CA . LEU A 1 94 ? 7.800 4.460 -17.334 1.00 90.25 94 LEU A CA 1
ATOM 759 C C . LEU A 1 94 ? 7.590 5.619 -18.314 1.00 90.25 94 LEU A C 1
ATOM 761 O O . LEU A 1 94 ? 8.032 5.538 -19.455 1.00 90.25 94 LEU A O 1
ATOM 765 N N . LEU A 1 95 ? 6.906 6.677 -17.873 1.00 90.56 95 LEU A N 1
ATOM 766 C CA . LEU A 1 95 ? 6.418 7.741 -18.754 1.00 90.56 95 LEU A CA 1
ATOM 767 C C . LEU A 1 95 ? 7.411 8.892 -18.940 1.00 90.56 95 LEU A C 1
ATOM 769 O O . LEU A 1 95 ? 7.422 9.500 -20.006 1.00 90.56 95 LEU A O 1
ATOM 773 N N . SER A 1 96 ? 8.217 9.207 -17.924 1.00 88.25 96 SER A N 1
ATOM 774 C CA . SER A 1 96 ? 9.072 10.403 -17.936 1.00 88.25 96 SER A CA 1
ATOM 775 C C . SER A 1 96 ? 10.522 10.093 -18.300 1.00 88.25 96 SER A C 1
ATOM 777 O O . SER A 1 96 ? 11.108 10.768 -19.135 1.00 88.25 96 SER A O 1
ATOM 779 N N . GLU A 1 97 ? 11.113 9.086 -17.656 1.00 85.69 97 GLU A N 1
ATOM 780 C CA . GLU A 1 97 ? 12.561 8.803 -17.737 1.00 85.69 97 GLU A CA 1
ATOM 781 C C . GLU A 1 97 ? 12.872 7.500 -18.495 1.00 85.69 97 GLU A C 1
ATOM 783 O O . GLU A 1 97 ? 14.031 7.198 -18.761 1.00 85.69 97 GLU A O 1
ATOM 788 N N . PHE A 1 98 ? 11.842 6.704 -18.794 1.00 88.88 98 PHE A N 1
ATOM 789 C CA . PHE A 1 98 ? 11.918 5.393 -19.441 1.00 88.88 98 PHE A CA 1
ATOM 790 C C . PHE A 1 98 ? 13.010 4.461 -18.865 1.00 88.88 98 PHE A C 1
ATOM 792 O O . PHE A 1 98 ? 13.926 4.015 -19.554 1.00 88.88 98 PHE A O 1
ATOM 799 N N . ASN A 1 99 ? 12.906 4.130 -17.574 1.00 88.81 99 ASN A N 1
ATOM 800 C CA . ASN A 1 99 ? 13.829 3.217 -16.888 1.00 88.81 99 ASN A CA 1
ATOM 801 C C . ASN A 1 99 ? 13.136 1.904 -16.493 1.00 88.81 99 ASN A C 1
ATOM 803 O O . ASN A 1 99 ? 12.608 1.773 -15.387 1.00 88.81 99 ASN A O 1
ATOM 807 N N . LEU A 1 100 ? 13.173 0.907 -17.382 1.00 88.19 100 LEU A N 1
ATOM 808 C CA . LEU A 1 100 ? 12.477 -0.375 -17.197 1.00 88.19 100 LEU A CA 1
ATOM 809 C C . LEU A 1 100 ? 12.889 -1.126 -15.921 1.00 88.19 100 LEU A C 1
ATOM 811 O O . LEU A 1 100 ? 12.041 -1.725 -15.262 1.00 88.19 100 LEU A O 1
ATOM 815 N N . THR A 1 101 ? 14.161 -1.057 -15.522 1.00 88.88 101 THR A N 1
ATOM 816 C CA . THR A 1 101 ? 14.642 -1.693 -14.286 1.00 88.88 101 THR A CA 1
ATOM 817 C C . THR A 1 101 ? 13.935 -1.125 -13.056 1.00 88.88 101 THR A C 1
ATOM 819 O O . THR A 1 101 ? 13.517 -1.876 -12.171 1.00 88.88 101 THR A O 1
ATOM 822 N N . LEU A 1 102 ? 13.777 0.200 -12.993 1.00 88.19 102 LEU A N 1
ATOM 823 C CA . LEU A 1 102 ? 13.061 0.857 -11.901 1.00 88.19 102 LEU A CA 1
ATOM 824 C C . LEU A 1 102 ? 11.549 0.642 -12.002 1.00 88.19 102 LEU A C 1
ATOM 826 O O . LEU A 1 102 ? 10.919 0.396 -10.975 1.00 88.19 102 LEU A O 1
ATOM 830 N N . VAL A 1 103 ? 10.980 0.639 -13.212 1.00 89.19 103 VAL A N 1
ATOM 831 C CA . VAL A 1 103 ? 9.561 0.309 -13.436 1.00 89.19 103 VAL A CA 1
ATOM 832 C C . VAL A 1 103 ? 9.231 -1.069 -12.868 1.00 89.19 103 VAL A C 1
ATOM 834 O O . VAL A 1 103 ? 8.328 -1.184 -12.041 1.00 89.19 103 VAL A O 1
ATOM 837 N N . LEU A 1 104 ? 9.989 -2.106 -13.240 1.00 88.19 104 LEU A N 1
ATOM 838 C CA . LEU A 1 104 ? 9.770 -3.476 -12.764 1.00 88.19 104 LEU A CA 1
ATOM 839 C C . LEU A 1 104 ? 9.963 -3.592 -11.249 1.00 88.19 104 LEU A C 1
ATOM 841 O O . LEU A 1 104 ? 9.182 -4.259 -10.567 1.00 88.19 104 LEU A O 1
ATOM 845 N N . ARG A 1 105 ? 10.972 -2.906 -10.697 1.00 88.75 105 ARG A N 1
ATOM 846 C CA . ARG A 1 105 ? 11.224 -2.881 -9.251 1.00 88.75 105 ARG A CA 1
ATOM 847 C C . ARG A 1 105 ? 10.041 -2.298 -8.481 1.00 88.75 105 ARG A C 1
ATOM 849 O O . ARG A 1 105 ? 9.558 -2.932 -7.545 1.00 88.75 105 ARG A O 1
ATOM 856 N N . PHE A 1 106 ? 9.577 -1.106 -8.852 1.00 89.69 106 PHE A N 1
ATOM 857 C CA . PHE A 1 106 ? 8.476 -0.444 -8.150 1.00 89.69 106 PHE A CA 1
ATOM 858 C C . PHE A 1 106 ? 7.136 -1.133 -8.390 1.00 89.69 106 PHE A C 1
ATOM 860 O O . PHE A 1 106 ? 6.333 -1.233 -7.467 1.00 89.69 106 PHE A O 1
ATOM 867 N N . THR A 1 107 ? 6.936 -1.706 -9.574 1.00 90.56 107 THR A N 1
ATOM 868 C CA . THR A 1 107 ? 5.800 -2.582 -9.878 1.00 90.56 107 THR A CA 1
ATOM 869 C C . THR A 1 107 ? 5.740 -3.773 -8.930 1.00 90.56 107 THR A C 1
ATOM 871 O O . THR A 1 107 ? 4.711 -4.008 -8.295 1.00 90.56 107 THR A O 1
ATOM 874 N N . LYS A 1 108 ? 6.855 -4.500 -8.771 1.00 90.19 108 LYS A N 1
ATOM 875 C CA . LYS A 1 108 ? 6.937 -5.630 -7.840 1.00 90.19 108 LYS A CA 1
ATOM 876 C C . LYS A 1 108 ? 6.574 -5.192 -6.420 1.00 90.19 108 LYS A C 1
ATOM 878 O O . LYS A 1 108 ? 5.730 -5.823 -5.790 1.00 90.19 108 LYS A O 1
ATOM 883 N N . LYS A 1 109 ? 7.135 -4.074 -5.950 1.00 90.81 109 LYS A N 1
ATOM 884 C CA . LYS A 1 109 ? 6.827 -3.522 -4.621 1.00 90.81 109 LYS A CA 1
ATOM 885 C C . LYS A 1 109 ? 5.363 -3.112 -4.466 1.00 90.81 109 LYS A C 1
ATOM 887 O O . LYS A 1 109 ? 4.788 -3.317 -3.401 1.00 90.81 109 LYS A O 1
ATOM 892 N N . ALA A 1 110 ? 4.754 -2.542 -5.506 1.00 92.50 110 ALA A N 1
ATOM 893 C CA . ALA A 1 110 ? 3.341 -2.178 -5.498 1.00 92.50 110 ALA A CA 1
ATOM 894 C C . ALA A 1 110 ? 2.453 -3.422 -5.327 1.00 92.50 110 ALA A C 1
ATOM 896 O O . ALA A 1 110 ? 1.546 -3.425 -4.496 1.00 92.50 110 ALA A O 1
ATOM 897 N N . LEU A 1 111 ? 2.754 -4.502 -6.051 1.00 93.50 111 LEU A N 1
ATOM 898 C CA . LEU A 1 111 ? 2.039 -5.773 -5.929 1.00 93.50 111 LEU A CA 1
ATOM 899 C C . LEU A 1 111 ? 2.258 -6.424 -4.553 1.00 93.50 111 LEU A C 1
ATOM 901 O O . LEU A 1 111 ? 1.298 -6.847 -3.910 1.00 93.50 111 LEU A O 1
ATOM 905 N N . GLU A 1 112 ? 3.493 -6.456 -4.052 1.00 92.88 112 GLU A N 1
ATOM 906 C CA . GLU A 1 112 ? 3.799 -6.971 -2.709 1.00 92.88 112 GLU A CA 1
ATOM 907 C C . GLU A 1 112 ? 3.058 -6.189 -1.614 1.00 92.88 112 GLU A C 1
ATOM 909 O O . GLU A 1 112 ? 2.533 -6.788 -0.674 1.00 92.88 112 GLU A O 1
ATOM 914 N N . ALA A 1 113 ? 2.925 -4.866 -1.757 1.00 93.75 113 ALA A N 1
ATOM 915 C CA . ALA A 1 113 ? 2.155 -4.027 -0.840 1.00 93.75 113 ALA A CA 1
ATOM 916 C C . ALA A 1 113 ? 0.653 -4.365 -0.825 1.00 93.75 113 ALA A C 1
ATOM 918 O O . ALA A 1 113 ? 0.005 -4.224 0.211 1.00 93.75 113 ALA A O 1
ATOM 919 N N . LEU A 1 114 ? 0.097 -4.867 -1.931 1.00 94.00 114 LEU A N 1
ATOM 920 C CA . LEU A 1 114 ? -1.276 -5.388 -1.995 1.00 94.00 114 LEU A CA 1
ATOM 921 C C . LEU A 1 114 ? -1.408 -6.823 -1.457 1.00 94.00 114 LEU A C 1
ATOM 923 O O . LEU A 1 114 ? -2.509 -7.379 -1.448 1.00 94.00 114 LEU A O 1
ATOM 927 N N . GLY A 1 115 ? -0.303 -7.428 -1.016 1.00 94.69 115 GLY A N 1
ATOM 928 C CA . GLY A 1 115 ? -0.263 -8.774 -0.454 1.00 94.69 115 GLY A CA 1
ATOM 929 C C . GLY A 1 115 ? -0.050 -9.886 -1.480 1.00 94.69 115 GLY A C 1
ATOM 930 O O . GLY A 1 115 ? -0.305 -11.047 -1.157 1.00 94.69 115 GLY A O 1
ATOM 931 N N . PHE A 1 116 ? 0.396 -9.560 -2.698 1.00 94.00 116 PHE A N 1
ATOM 932 C CA . PHE A 1 116 ? 0.843 -10.576 -3.651 1.00 94.00 116 PHE A CA 1
ATOM 933 C C . PHE A 1 116 ? 2.178 -11.178 -3.202 1.00 94.00 116 PHE A C 1
ATOM 935 O O . PHE A 1 116 ? 3.067 -10.469 -2.738 1.00 94.00 116 PHE A O 1
ATOM 942 N N . GLU A 1 117 ? 2.342 -12.483 -3.402 1.00 93.44 117 GLU A N 1
ATOM 943 C CA . GLU A 1 117 ? 3.631 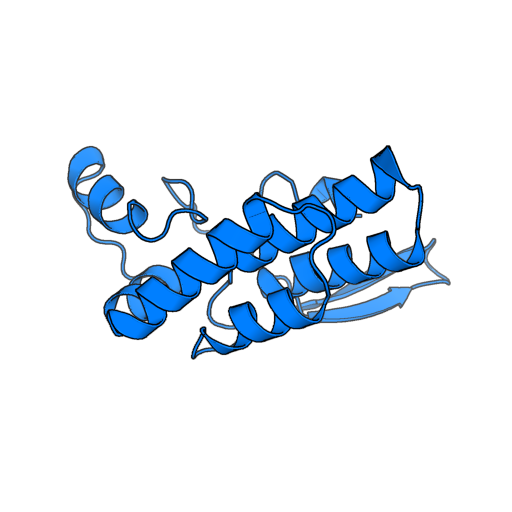-13.168 -3.270 1.00 93.44 117 GLU A CA 1
ATOM 944 C C . GLU A 1 117 ? 4.093 -13.577 -4.672 1.00 93.44 117 GLU A C 1
ATOM 946 O O . GLU A 1 117 ? 3.480 -14.441 -5.305 1.00 93.44 117 GLU A O 1
ATOM 951 N N . ILE A 1 118 ? 5.136 -12.911 -5.175 1.00 89.75 118 ILE A N 1
ATOM 952 C CA . ILE A 1 118 ? 5.657 -13.073 -6.540 1.00 89.75 118 ILE A CA 1
ATOM 953 C C . ILE A 1 118 ? 6.959 -13.870 -6.481 1.00 89.75 118 ILE A C 1
ATOM 955 O O . ILE A 1 118 ? 7.913 -13.453 -5.826 1.00 89.75 118 ILE A O 1
ATOM 959 N N . GLU A 1 119 ? 7.010 -14.993 -7.190 1.00 88.31 119 GLU A N 1
ATOM 960 C CA . GLU A 1 119 ? 8.194 -15.861 -7.260 1.00 88.31 119 GLU A CA 1
ATOM 961 C C . GLU A 1 119 ? 9.175 -15.407 -8.340 1.00 88.31 119 GLU A C 1
ATOM 963 O O . GLU A 1 119 ? 10.383 -15.569 -8.192 1.00 88.31 119 GLU A O 1
ATOM 968 N N . GLY A 1 120 ? 8.675 -14.789 -9.408 1.00 82.81 120 GLY A N 1
ATOM 969 C CA . GLY A 1 120 ? 9.512 -14.288 -10.487 1.00 82.81 120 GLY A CA 1
ATOM 970 C C . GLY A 1 120 ? 8.726 -13.997 -11.754 1.00 82.81 120 GLY A C 1
ATOM 971 O O . GLY A 1 120 ? 7.513 -13.778 -11.724 1.00 82.81 120 GLY A O 1
ATOM 972 N N . ILE A 1 121 ? 9.443 -14.000 -12.872 1.00 76.50 121 ILE A N 1
ATOM 973 C CA . ILE A 1 121 ? 8.887 -13.850 -14.212 1.00 76.50 121 ILE A CA 1
ATOM 974 C C . ILE A 1 121 ? 9.149 -15.155 -14.955 1.00 76.50 121 ILE A C 1
ATOM 976 O O . ILE A 1 121 ? 10.277 -15.640 -14.989 1.00 76.50 121 ILE A O 1
ATOM 980 N N . ASN A 1 122 ? 8.106 -15.739 -15.535 1.00 74.31 122 ASN A N 1
ATOM 981 C CA . ASN A 1 122 ? 8.242 -16.898 -16.399 1.00 74.31 122 ASN A CA 1
ATOM 982 C C . ASN A 1 122 ? 8.701 -16.427 -17.782 1.00 74.31 122 ASN A C 1
ATOM 984 O O . ASN A 1 122 ? 7.885 -16.023 -18.618 1.00 74.31 122 ASN A O 1
ATOM 988 N N . GLU A 1 123 ? 10.011 -16.489 -18.008 1.00 70.38 123 GLU A N 1
ATOM 989 C CA . GLU A 1 123 ? 10.646 -16.131 -19.279 1.00 70.38 123 GLU A CA 1
ATOM 990 C C . GLU A 1 123 ? 10.195 -17.052 -20.425 1.00 70.38 123 GLU A C 1
ATOM 992 O O . GLU A 1 123 ? 9.976 -16.591 -21.542 1.00 70.38 123 GLU A O 1
ATOM 997 N N . SER A 1 124 ? 9.937 -18.333 -20.142 1.00 67.38 124 SER A N 1
ATOM 998 C CA . SER A 1 124 ? 9.481 -19.328 -21.126 1.00 67.38 124 SER A CA 1
ATOM 999 C C . SER A 1 124 ? 8.010 -19.145 -21.530 1.00 67.38 124 SER A C 1
ATOM 1001 O O . SER A 1 124 ? 7.580 -19.636 -22.570 1.00 67.38 124 SER A O 1
ATOM 1003 N N . GLY A 1 125 ? 7.222 -18.446 -20.708 1.00 57.19 125 GLY A N 1
ATOM 1004 C CA . GLY A 1 125 ? 5.781 -18.237 -20.877 1.00 57.19 125 GLY A CA 1
ATOM 1005 C C . GLY A 1 125 ? 5.391 -16.908 -21.529 1.00 57.19 125 GLY A C 1
ATOM 1006 O O . GLY A 1 125 ? 4.233 -16.500 -21.396 1.00 57.19 125 GLY A O 1
ATOM 1007 N N . GLY A 1 126 ? 6.336 -16.221 -22.179 1.00 61.47 126 GLY A N 1
ATOM 1008 C CA . GLY A 1 126 ? 6.124 -14.895 -22.767 1.00 61.47 126 GLY A CA 1
ATOM 1009 C C . GLY A 1 126 ? 6.208 -13.752 -21.752 1.00 61.47 126 GLY A C 1
ATOM 1010 O O . GLY A 1 126 ? 5.498 -12.763 -21.901 1.00 61.47 126 GLY A O 1
ATOM 1011 N N . GLY A 1 127 ? 7.022 -13.899 -20.698 1.00 68.25 127 GLY A N 1
ATOM 1012 C CA . GLY A 1 127 ? 7.237 -12.845 -19.703 1.00 68.25 127 GLY A CA 1
ATOM 1013 C C . GLY A 1 127 ? 6.038 -12.631 -18.779 1.00 68.25 127 GLY A C 1
ATOM 1014 O O . GLY A 1 127 ? 5.636 -11.502 -18.531 1.00 68.25 127 GLY A O 1
ATOM 1015 N N . LYS A 1 128 ? 5.422 -13.706 -18.279 1.00 75.88 128 LYS A N 1
ATOM 1016 C CA . LYS A 1 128 ? 4.281 -13.617 -17.345 1.00 75.88 128 LYS A CA 1
ATOM 1017 C C . LYS A 1 128 ? 4.759 -13.629 -15.895 1.00 75.88 128 LYS A C 1
ATOM 1019 O O . LYS A 1 128 ? 5.659 -14.396 -15.563 1.00 75.88 128 LYS A O 1
ATOM 1024 N N . LEU A 1 129 ? 4.128 -12.851 -15.015 1.00 80.75 129 LEU A N 1
ATOM 1025 C CA . LEU A 1 129 ? 4.378 -12.940 -13.570 1.00 80.75 129 LEU A CA 1
ATOM 1026 C C . LEU A 1 129 ? 4.034 -14.333 -13.029 1.00 80.75 129 LEU A C 1
ATOM 1028 O O . LEU A 1 129 ? 2.937 -14.848 -13.254 1.00 80.75 129 LEU A O 1
ATOM 1032 N N . VAL A 1 130 ? 4.950 -14.906 -12.249 1.00 87.31 130 VAL A N 1
ATOM 1033 C CA . VAL A 1 130 ? 4.712 -16.113 -11.453 1.00 87.31 130 VAL A CA 1
ATOM 1034 C C . VAL A 1 130 ? 4.248 -15.676 -10.070 1.00 87.31 130 VAL A C 1
ATOM 1036 O O . VAL A 1 130 ? 5.034 -15.205 -9.248 1.00 87.31 130 VAL A O 1
ATOM 1039 N N . VAL A 1 131 ? 2.942 -15.787 -9.834 1.00 88.94 131 VAL A N 1
ATOM 1040 C CA . VAL A 1 131 ? 2.296 -15.392 -8.577 1.00 88.94 131 VAL A CA 1
ATOM 1041 C C . VAL A 1 131 ? 1.976 -16.642 -7.764 1.00 88.94 131 VAL A C 1
ATOM 1043 O O . VAL A 1 131 ? 1.111 -17.424 -8.156 1.00 88.94 131 VAL A O 1
ATOM 1046 N N . ARG A 1 132 ? 2.619 -16.792 -6.602 1.00 91.50 132 ARG A N 1
ATOM 1047 C CA . ARG A 1 132 ? 2.347 -17.867 -5.635 1.00 91.50 132 ARG A CA 1
ATOM 1048 C C . ARG A 1 132 ? 1.044 -17.634 -4.884 1.00 91.50 132 ARG A C 1
ATOM 1050 O O . ARG A 1 132 ? 0.242 -18.548 -4.707 1.00 91.50 132 ARG A O 1
ATOM 1057 N N . LYS A 1 133 ? 0.828 -16.392 -4.443 1.00 91.69 133 LYS A N 1
ATOM 1058 C CA . LYS A 1 133 ? -0.363 -15.964 -3.704 1.00 91.69 133 LYS A CA 1
ATOM 1059 C C . LYS A 1 133 ? -0.874 -14.649 -4.271 1.00 91.69 133 LYS A C 1
ATOM 1061 O O . LYS A 1 133 ? -0.112 -13.700 -4.439 1.00 91.69 133 LYS A O 1
ATOM 1066 N N . ARG A 1 134 ? -2.176 -14.589 -4.552 1.00 90.12 134 ARG A N 1
ATOM 1067 C CA . ARG A 1 134 ? -2.841 -13.360 -4.999 1.00 90.12 134 ARG A CA 1
ATOM 1068 C C . ARG A 1 134 ? -3.097 -12.435 -3.810 1.00 90.12 134 ARG A C 1
ATOM 1070 O O . ARG A 1 134 ? -3.518 -12.903 -2.752 1.00 90.12 134 ARG A O 1
ATOM 1077 N N . GLY A 1 135 ? -2.864 -11.143 -4.017 1.00 91.44 135 GLY A N 1
ATOM 1078 C CA . GLY A 1 135 ? -3.238 -10.086 -3.084 1.00 91.44 135 GLY A CA 1
ATOM 1079 C C . GLY A 1 135 ? -4.622 -9.512 -3.382 1.00 91.44 135 GLY A C 1
ATOM 1080 O O . GLY A 1 135 ? -5.467 -10.152 -4.015 1.00 91.44 135 GLY A O 1
ATOM 1081 N N . VAL A 1 136 ? -4.851 -8.282 -2.929 1.00 90.62 136 VAL A N 1
ATOM 1082 C CA . VAL A 1 136 ? -6.095 -7.546 -3.185 1.00 90.62 136 VAL A CA 1
ATOM 1083 C C . VAL A 1 136 ? -6.090 -6.940 -4.586 1.00 90.62 136 VAL A C 1
ATOM 1085 O O . VAL A 1 136 ? -5.105 -6.346 -5.016 1.00 90.62 136 VAL A O 1
ATOM 1088 N N . ALA A 1 137 ? -7.210 -7.079 -5.295 1.00 86.69 137 ALA A N 1
ATOM 1089 C CA . ALA A 1 137 ? -7.415 -6.440 -6.588 1.00 86.69 137 ALA A CA 1
ATOM 1090 C C . ALA A 1 137 ? -7.774 -4.957 -6.412 1.00 86.69 137 ALA A C 1
ATOM 1092 O O . ALA A 1 137 ? -8.600 -4.606 -5.570 1.00 86.69 137 ALA A O 1
ATOM 1093 N N . VAL A 1 138 ? -7.178 -4.110 -7.245 1.00 86.44 138 VAL A N 1
ATOM 1094 C CA . VAL A 1 138 ? -7.416 -2.662 -7.314 1.00 86.44 138 VAL A CA 1
ATOM 1095 C C . VAL A 1 138 ? -7.561 -2.242 -8.782 1.00 86.44 138 VAL A C 1
ATOM 1097 O O . VAL A 1 138 ? -7.067 -2.965 -9.655 1.00 86.44 138 VAL A O 1
ATOM 1100 N N . PRO A 1 139 ? -8.237 -1.122 -9.092 1.00 81.56 139 PRO A N 1
ATOM 1101 C CA . PRO A 1 139 ? -8.537 -0.747 -10.474 1.00 81.56 139 PRO A CA 1
ATOM 1102 C C . PRO A 1 139 ? -7.306 -0.604 -11.378 1.00 81.56 139 PRO A C 1
ATOM 1104 O O . PRO A 1 139 ? -7.369 -0.957 -12.553 1.00 81.56 139 PRO A O 1
ATOM 1107 N N . GLU A 1 140 ? -6.175 -0.128 -10.853 1.00 81.94 140 GLU A N 1
ATOM 1108 C CA . GLU A 1 140 ? -4.963 0.110 -11.644 1.00 81.94 140 GLU A CA 1
ATOM 1109 C C . GLU A 1 140 ? -4.065 -1.130 -11.766 1.00 81.94 140 GLU A C 1
ATOM 1111 O O . GLU A 1 140 ? -3.058 -1.084 -12.469 1.00 81.94 140 GLU A O 1
ATOM 1116 N N . LEU A 1 141 ? -4.438 -2.260 -11.151 1.00 78.19 141 LEU A N 1
ATOM 1117 C CA . LEU A 1 141 ? -3.658 -3.502 -11.182 1.00 78.19 141 LEU A CA 1
ATOM 1118 C C . LEU A 1 141 ? -3.304 -3.974 -12.611 1.00 78.19 141 LEU A C 1
ATOM 1120 O O . LEU A 1 141 ? -2.157 -4.359 -12.817 1.00 78.19 141 LEU A O 1
ATOM 1124 N N . PRO A 1 142 ? -4.201 -3.909 -13.621 1.00 77.62 142 PRO A N 1
ATOM 1125 C CA . PRO A 1 142 ? -3.860 -4.294 -14.994 1.00 77.62 142 PRO A CA 1
ATOM 1126 C C . PRO A 1 142 ? -2.849 -3.370 -15.681 1.00 77.62 142 PRO A C 1
ATOM 1128 O O . PRO A 1 142 ? -2.387 -3.692 -16.762 1.00 77.62 142 PRO A O 1
ATOM 1131 N N . ARG A 1 143 ? -2.547 -2.198 -15.108 1.00 76.50 143 ARG A N 1
ATOM 1132 C CA . ARG A 1 143 ? -1.556 -1.254 -15.653 1.00 76.50 143 ARG A CA 1
ATOM 1133 C C . ARG A 1 143 ? -0.157 -1.490 -15.096 1.00 76.50 143 ARG A C 1
ATOM 1135 O O . ARG A 1 143 ? 0.797 -0.904 -15.591 1.00 76.50 143 ARG A O 1
ATOM 1142 N N . LEU A 1 144 ? -0.052 -2.294 -14.040 1.00 69.88 144 LEU A N 1
ATOM 1143 C CA . LEU A 1 144 ? 1.216 -2.655 -13.421 1.00 69.88 144 LEU A CA 1
ATOM 1144 C C . LEU A 1 144 ? 1.951 -3.765 -14.179 1.00 69.88 144 LEU A C 1
ATOM 1146 O O . LEU A 1 144 ? 3.119 -3.986 -13.893 1.00 69.88 144 LEU A O 1
ATOM 1150 N N . TRP A 1 145 ? 1.307 -4.473 -15.107 1.00 65.25 145 TRP A N 1
ATOM 1151 C CA . TRP A 1 145 ? 1.937 -5.553 -15.864 1.00 65.25 145 TRP A CA 1
ATOM 1152 C C . TRP A 1 145 ? 1.494 -5.564 -17.319 1.00 65.25 145 TRP A C 1
ATOM 1154 O O . TRP A 1 145 ? 0.264 -5.524 -17.538 1.00 65.25 145 TRP A O 1
#

Foldseek 3Di:
DDDQPDDLLCLVCSQVCCCVPVVDGDPAPQNVQVVPQDPVLVVVLVVLLVVLVVDLCDDPVSLVSNLVSGDDFCLRPAQQSSLVSLCSNLVCCVPPVVDVVSNLVSLVRSQRSQNWDWPAFDPVVVGHTDTPDGGDDDPCNVVSD

Secondary structure (DSSP, 8-state):
----SS-TT-HHHHHHHHHHHHS----SHHHHHHHHS-HHHHHHHHHHHHHHHH-TT--HHHHHHHHHT-SS-TTTS--HHHHHHHHHHHHHHHHTS--HHHHHHHHHHHHHHTT-EEEEEEGGGTSEEEEEE-----TTGGG--

Radius of gyration: 15.84 Å; chains: 1; bounding box: 39×35×41 Å